Protein AF-A0A0H3GZ60-F1 (afdb_monomer_lite)

Sequence (129 aa):
MTLAQLKDIYARNDLTADELRVVVDRLNQQRTKFDTELPEIKPPVTGGWLSRSRSLQQAQINKNLCNHYKEQIQQWITLIEYYEGSLSKYEKVKRFVGKHKWFFVIATTVIAKSYVAYDVIEGWISKIV

Secondary structure (DSSP, 8-state):
--HHHHHHHHH-----HHHHHHHHHHHHHHGGGSSS-PPP-PPP---S---S-HHHHHHHHHHHHHHHHHHHHHHHHHHHHHHHHHS-HHHHHHHHHHHTHHHHHHHHHHHTT-S-HHHHHHHHHHHH-

Radius of gyration: 21.06 Å; chains: 1; bounding box: 51×34×56 Å

Organism: Klebsiella pneumoniae subsp. pneumoniae (strain HS11286) (NCBI:txid1125630)

Structure (mmCIF, N/CA/C/O backbone):
data_AF-A0A0H3GZ60-F1
#
_entry.id   AF-A0A0H3GZ60-F1
#
loop_
_atom_site.group_PDB
_atom_s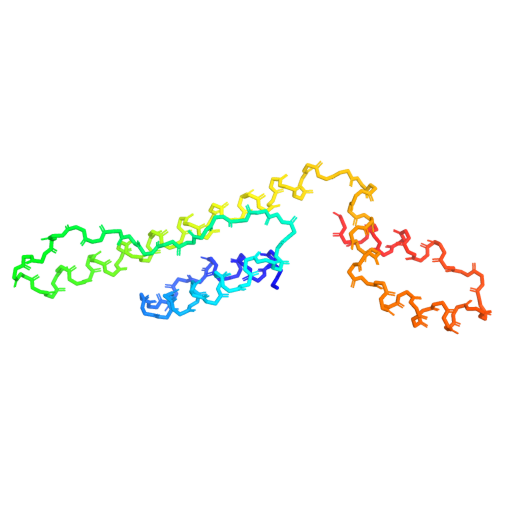ite.id
_atom_site.type_symbol
_atom_site.label_atom_id
_atom_site.label_alt_id
_atom_site.label_comp_id
_atom_site.label_asym_id
_atom_site.label_entity_id
_atom_site.label_seq_id
_atom_site.pdbx_PDB_ins_code
_atom_site.Cartn_x
_atom_site.Cartn_y
_atom_site.Cartn_z
_atom_site.occupancy
_atom_site.B_iso_or_equiv
_atom_site.auth_seq_id
_atom_site.auth_comp_id
_atom_site.auth_asym_id
_atom_site.auth_atom_id
_atom_site.pdbx_PDB_model_num
ATOM 1 N N . MET A 1 1 ? 8.608 -2.406 0.344 1.00 71.44 1 MET A N 1
ATOM 2 C CA . MET A 1 1 ? 7.167 -2.579 0.124 1.00 71.44 1 MET A CA 1
ATOM 3 C C . MET A 1 1 ? 6.856 -2.205 -1.307 1.00 71.44 1 MET A C 1
ATOM 5 O O . MET A 1 1 ? 7.544 -1.332 -1.825 1.00 71.44 1 MET A O 1
ATOM 9 N N . THR A 1 2 ? 5.899 -2.866 -1.949 1.00 79.12 2 THR A N 1
ATOM 10 C CA . THR A 1 2 ? 5.452 -2.531 -3.313 1.00 79.12 2 THR A CA 1
ATOM 11 C C . THR A 1 2 ? 4.081 -1.855 -3.289 1.00 79.12 2 THR A C 1
ATOM 13 O O . THR A 1 2 ? 3.337 -2.002 -2.317 1.00 79.12 2 THR A O 1
ATOM 16 N N . LEU A 1 3 ? 3.724 -1.134 -4.359 1.00 81.62 3 LEU A N 1
ATOM 17 C CA . LEU A 1 3 ? 2.389 -0.541 -4.515 1.00 81.62 3 LEU A CA 1
ATOM 18 C C . LEU A 1 3 ? 1.279 -1.602 -4.423 1.00 81.62 3 LEU A C 1
ATOM 20 O O . LEU 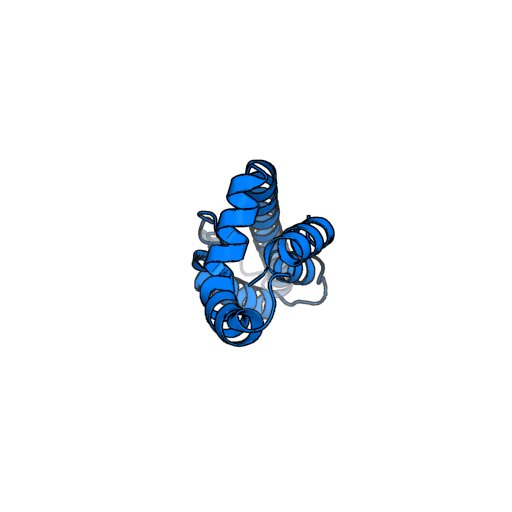A 1 3 ? 0.252 -1.364 -3.798 1.00 81.62 3 LEU A O 1
ATOM 24 N N . ALA A 1 4 ? 1.511 -2.801 -4.966 1.00 79.75 4 ALA A N 1
ATOM 25 C CA . ALA A 1 4 ? 0.573 -3.920 -4.867 1.00 79.75 4 ALA A CA 1
ATOM 26 C C . ALA A 1 4 ? 0.293 -4.321 -3.408 1.00 79.75 4 ALA A C 1
ATOM 28 O O . ALA A 1 4 ? -0.862 -4.482 -3.030 1.00 79.75 4 ALA A O 1
ATOM 29 N N . GLN A 1 5 ? 1.332 -4.402 -2.567 1.00 80.25 5 GLN A N 1
ATOM 30 C CA . GLN A 1 5 ? 1.165 -4.681 -1.135 1.00 80.25 5 GLN A CA 1
ATOM 31 C C . GLN A 1 5 ? 0.386 -3.569 -0.419 1.00 80.25 5 GLN A C 1
ATOM 33 O O . GLN A 1 5 ? -0.386 -3.849 0.492 1.00 80.25 5 GLN A O 1
ATOM 38 N N . LEU A 1 6 ? 0.577 -2.308 -0.823 1.00 83.19 6 LEU A N 1
ATOM 39 C CA . LEU A 1 6 ? -0.155 -1.172 -0.258 1.00 83.19 6 LEU A CA 1
ATOM 40 C C . LEU A 1 6 ? -1.648 -1.218 -0.632 1.00 83.19 6 LEU A C 1
ATOM 42 O O . LEU A 1 6 ? -2.502 -1.016 0.229 1.00 83.19 6 LEU A O 1
ATOM 46 N N . LYS A 1 7 ? -1.959 -1.539 -1.895 1.00 85.44 7 LYS A N 1
ATOM 47 C CA . LYS A 1 7 ? -3.336 -1.723 -2.382 1.00 85.44 7 LYS A CA 1
ATOM 48 C C . LYS A 1 7 ? -4.048 -2.877 -1.682 1.00 85.44 7 LYS A C 1
ATOM 50 O O . LYS A 1 7 ? -5.215 -2.735 -1.331 1.00 85.44 7 LYS A O 1
ATOM 55 N N . ASP A 1 8 ? -3.341 -3.977 -1.440 1.00 86.12 8 ASP A N 1
ATOM 56 C CA . ASP A 1 8 ? -3.887 -5.130 -0.723 1.00 86.12 8 ASP A CA 1
ATOM 57 C C . ASP A 1 8 ? -4.288 -4.752 0.713 1.00 86.12 8 ASP A C 1
ATOM 59 O O . ASP A 1 8 ? -5.415 -4.995 1.136 1.00 86.12 8 ASP A O 1
ATOM 63 N N . ILE A 1 9 ? -3.425 -4.022 1.433 1.00 82.69 9 ILE A N 1
ATOM 64 C CA . ILE A 1 9 ? -3.743 -3.490 2.771 1.00 82.69 9 ILE A CA 1
ATOM 65 C C . ILE A 1 9 ? -4.951 -2.547 2.737 1.00 82.69 9 ILE A C 1
ATOM 67 O O . ILE A 1 9 ? -5.812 -2.633 3.608 1.00 82.69 9 ILE A O 1
ATOM 71 N N . TYR A 1 10 ? -5.032 -1.656 1.747 1.00 84.81 10 TYR A N 1
ATOM 72 C CA . TYR A 1 10 ? -6.161 -0.732 1.611 1.00 84.81 10 TYR A CA 1
ATOM 73 C C . TYR A 1 10 ? -7.498 -1.463 1.383 1.00 84.81 10 TYR A C 1
ATOM 75 O O . TYR A 1 10 ? -8.530 -1.069 1.941 1.00 84.81 10 TYR A O 1
ATOM 83 N N . ALA A 1 11 ? -7.481 -2.547 0.602 1.00 85.31 11 ALA A N 1
ATOM 84 C CA . ALA A 1 11 ? -8.662 -3.349 0.290 1.00 85.31 11 ALA A CA 1
ATOM 85 C C . ALA A 1 11 ? -9.196 -4.143 1.496 1.00 85.31 11 ALA A C 1
ATOM 87 O O . ALA A 1 11 ? -10.389 -4.451 1.549 1.00 85.31 11 ALA A O 1
ATOM 88 N N . ARG A 1 12 ? -8.351 -4.438 2.492 1.00 81.56 12 ARG A N 1
ATOM 89 C CA . ARG A 1 12 ? -8.764 -5.146 3.712 1.00 81.56 12 ARG A CA 1
ATOM 90 C C . ARG A 1 12 ? -9.743 -4.310 4.533 1.00 81.56 12 ARG A C 1
ATOM 92 O O . ARG A 1 12 ? -9.480 -3.156 4.872 1.00 81.56 12 ARG A O 1
ATOM 99 N N . ASN A 1 13 ? -10.901 -4.888 4.839 1.00 77.38 13 ASN A N 1
ATOM 100 C CA . ASN A 1 13 ? -11.962 -4.273 5.650 1.00 77.38 13 ASN A CA 1
ATOM 101 C C . ASN A 1 13 ? -12.119 -4.952 7.022 1.00 77.38 13 ASN A C 1
ATOM 103 O O . ASN A 1 13 ? -12.919 -4.502 7.835 1.00 77.38 13 ASN A O 1
ATOM 107 N N . ASP A 1 14 ? -11.368 -6.026 7.264 1.00 79.19 14 ASP A N 1
ATOM 108 C CA . ASP A 1 14 ? -11.398 -6.870 8.461 1.00 79.19 14 ASP A CA 1
ATOM 109 C C . ASP A 1 14 ? -10.506 -6.359 9.603 1.00 79.19 14 ASP A C 1
ATOM 111 O O . ASP A 1 14 ? -10.577 -6.880 10.711 1.00 79.19 14 ASP A O 1
ATOM 115 N N . LEU A 1 15 ? -9.681 -5.339 9.350 1.00 74.75 15 LEU A N 1
ATOM 116 C CA . LEU A 1 15 ? -8.719 -4.825 10.323 1.00 74.75 15 LEU A CA 1
ATOM 117 C C . LEU A 1 15 ? -9.395 -3.959 11.391 1.00 74.75 15 LEU A C 1
ATOM 119 O O . LEU A 1 15 ? -10.103 -2.991 11.092 1.00 74.75 15 LEU A O 1
ATOM 123 N N . THR A 1 16 ? -9.108 -4.272 12.651 1.00 77.19 16 THR A N 1
ATOM 124 C CA . THR A 1 16 ? -9.462 -3.431 13.797 1.00 77.19 16 THR A CA 1
ATOM 125 C C . THR A 1 16 ? -8.627 -2.147 13.820 1.00 77.19 16 THR A C 1
ATOM 127 O O . THR A 1 16 ? -7.574 -2.050 13.189 1.00 77.19 16 THR A O 1
ATOM 130 N N . ALA A 1 17 ? -9.075 -1.139 14.577 1.00 75.81 17 ALA A N 1
ATOM 131 C CA . ALA A 1 17 ? -8.357 0.133 14.687 1.00 75.81 17 ALA A CA 1
ATOM 132 C C . ALA A 1 17 ? -6.926 -0.037 15.239 1.00 75.81 17 ALA A C 1
ATOM 134 O O . ALA A 1 17 ? -6.015 0.643 14.768 1.00 75.81 17 ALA A O 1
ATOM 135 N N . ASP A 1 18 ? -6.714 -0.957 16.187 1.00 75.31 18 ASP A N 1
ATOM 136 C CA . ASP A 1 18 ? -5.390 -1.240 16.754 1.00 75.31 18 ASP A CA 1
ATOM 137 C C . ASP A 1 18 ? -4.473 -1.947 15.749 1.00 75.31 18 ASP A C 1
ATOM 139 O O . ASP A 1 18 ? -3.323 -1.544 15.571 1.00 75.31 18 ASP A O 1
ATOM 143 N N . GLU A 1 19 ? -4.981 -2.947 15.022 1.00 79.69 19 GLU A N 1
ATOM 144 C CA . GLU A 1 19 ? -4.217 -3.608 13.956 1.00 79.69 19 GLU A CA 1
ATOM 145 C C . GLU A 1 19 ? -3.842 -2.623 12.851 1.00 79.69 19 GLU A C 1
ATOM 147 O O . GLU A 1 19 ? -2.698 -2.600 12.395 1.00 79.69 19 GLU A O 1
ATOM 152 N N . LEU A 1 20 ? -4.782 -1.762 12.453 1.00 78.31 20 LEU A N 1
ATOM 153 C CA . LEU A 1 20 ? -4.537 -0.744 11.442 1.00 78.31 20 LEU A CA 1
ATOM 154 C C . LEU A 1 20 ? -3.465 0.247 11.901 1.00 78.31 20 LEU A C 1
ATOM 156 O O . LEU A 1 20 ? -2.632 0.662 11.100 1.00 78.31 20 LEU A O 1
ATOM 160 N N . ARG A 1 21 ? -3.421 0.572 13.195 1.00 77.44 21 ARG A N 1
ATOM 161 C CA . ARG A 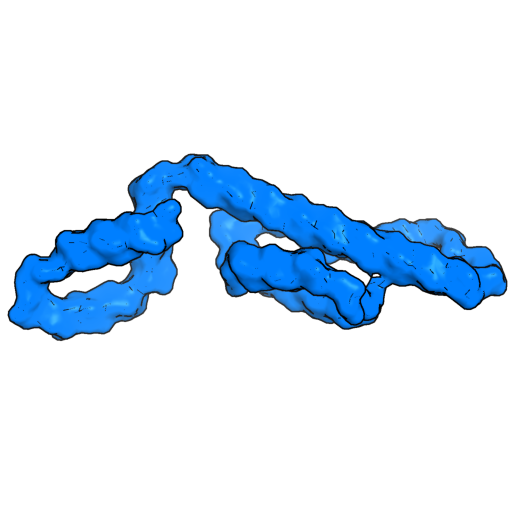1 21 ? -2.390 1.430 13.783 1.00 77.44 21 ARG A CA 1
ATOM 162 C C . ARG A 1 21 ? -1.001 0.791 13.704 1.00 77.44 21 ARG A C 1
ATOM 164 O O . ARG A 1 21 ? -0.057 1.451 13.278 1.00 77.44 21 ARG A O 1
ATOM 171 N N . VAL A 1 22 ? -0.887 -0.503 14.012 1.00 82.06 22 VAL A N 1
ATOM 172 C CA . VAL A 1 22 ? 0.365 -1.271 13.849 1.00 82.06 22 VAL A CA 1
ATOM 173 C C . VAL A 1 22 ? 0.790 -1.330 12.379 1.00 82.06 22 VAL A C 1
ATOM 175 O O . VAL A 1 22 ? 1.971 -1.175 12.054 1.00 82.06 22 VAL A O 1
ATOM 178 N N . VAL A 1 23 ? -0.167 -1.532 11.470 1.00 82.69 23 VAL A N 1
ATOM 179 C CA . VAL A 1 23 ? 0.086 -1.517 10.025 1.00 82.69 23 VAL A CA 1
ATOM 180 C C . VAL A 1 23 ? 0.591 -0.144 9.579 1.00 82.69 23 VAL A C 1
ATOM 182 O O . VAL A 1 23 ? 1.585 -0.080 8.859 1.00 82.69 23 VAL A O 1
ATOM 185 N N . VAL A 1 24 ? -0.032 0.944 10.035 1.00 83.12 24 VAL A N 1
ATOM 186 C CA . VAL A 1 24 ? 0.365 2.323 9.715 1.00 83.12 24 VAL A CA 1
ATOM 187 C C . VAL A 1 24 ? 1.757 2.657 10.250 1.00 83.12 24 VAL A C 1
ATOM 189 O O . VAL A 1 24 ? 2.560 3.223 9.510 1.00 83.12 24 VAL A O 1
ATOM 192 N N . ASP A 1 25 ? 2.104 2.244 11.469 1.00 81.88 25 ASP A N 1
ATOM 193 C CA . ASP A 1 25 ? 3.468 2.412 11.989 1.00 81.88 25 ASP A CA 1
ATOM 194 C C . ASP A 1 25 ? 4.489 1.696 11.099 1.00 81.88 25 ASP A C 1
ATOM 196 O O . ASP A 1 25 ? 5.530 2.254 10.734 1.00 81.88 25 ASP A O 1
ATOM 200 N N . ARG A 1 26 ? 4.166 0.474 10.661 1.00 84.94 26 ARG A N 1
ATOM 201 C CA . ARG A 1 26 ? 5.017 -0.274 9.732 1.00 84.94 26 ARG A CA 1
ATOM 202 C C . ARG A 1 26 ? 5.109 0.398 8.361 1.00 84.94 26 ARG A C 1
ATOM 204 O O . ARG A 1 26 ? 6.182 0.381 7.756 1.00 84.94 26 ARG A O 1
ATOM 211 N N . LEU A 1 27 ? 4.019 0.990 7.870 1.00 85.81 27 LEU A N 1
ATOM 212 C CA . LEU A 1 27 ? 3.999 1.772 6.632 1.00 85.81 27 LEU A CA 1
ATOM 213 C C . LEU A 1 27 ? 4.907 2.997 6.741 1.00 85.81 27 LEU A C 1
ATOM 215 O O . LEU A 1 27 ? 5.763 3.188 5.878 1.00 85.81 27 LEU A O 1
ATOM 219 N N . ASN A 1 28 ? 4.797 3.765 7.826 1.00 83.19 28 ASN A N 1
ATOM 220 C CA . ASN A 1 28 ? 5.637 4.933 8.088 1.00 83.19 28 ASN A CA 1
ATOM 221 C C . ASN A 1 28 ? 7.127 4.570 8.157 1.00 83.19 28 ASN A C 1
ATOM 223 O O . ASN A 1 28 ? 7.952 5.271 7.574 1.00 83.19 28 ASN A O 1
ATOM 227 N N . GLN A 1 29 ? 7.488 3.438 8.768 1.00 82.81 29 GLN A N 1
ATOM 228 C CA . GLN A 1 29 ? 8.874 2.944 8.762 1.00 82.81 29 GLN A CA 1
ATOM 229 C C . GLN A 1 29 ? 9.373 2.567 7.360 1.00 82.81 29 GLN A C 1
ATOM 231 O O . GLN A 1 29 ? 10.564 2.664 7.068 1.00 82.81 29 GLN A O 1
ATOM 236 N N . GLN A 1 30 ? 8.480 2.099 6.487 1.00 81.94 30 GLN A N 1
ATOM 237 C CA . GLN A 1 30 ? 8.820 1.669 5.129 1.00 81.94 30 GLN A CA 1
ATOM 238 C C . GLN A 1 30 ? 8.608 2.749 4.067 1.00 81.94 30 GLN A C 1
ATOM 240 O O . GLN A 1 30 ? 8.907 2.501 2.901 1.00 81.94 30 GLN A O 1
ATOM 245 N N . ARG A 1 31 ? 8.175 3.945 4.470 1.00 80.38 31 ARG A N 1
ATOM 246 C CA . ARG A 1 31 ? 8.028 5.155 3.654 1.00 80.38 31 ARG A CA 1
ATOM 247 C C . ARG A 1 31 ? 9.191 5.375 2.693 1.00 80.38 31 ARG A C 1
ATOM 249 O O . ARG A 1 31 ? 8.982 5.539 1.502 1.00 80.38 31 ARG A O 1
ATOM 256 N N . THR A 1 32 ? 10.421 5.304 3.200 1.00 80.25 32 THR A N 1
ATOM 257 C CA . THR A 1 32 ? 11.656 5.548 2.430 1.00 80.25 32 THR A CA 1
ATOM 258 C C . THR A 1 32 ? 11.988 4.450 1.423 1.00 80.25 32 THR A C 1
ATOM 260 O O . THR A 1 32 ? 12.870 4.623 0.590 1.00 80.25 32 THR A O 1
ATOM 263 N N . LYS A 1 33 ? 11.304 3.300 1.490 1.00 77.25 33 LYS A N 1
ATOM 264 C CA . LYS A 1 33 ? 11.423 2.243 0.477 1.00 77.25 33 LYS A CA 1
ATOM 265 C C . LYS A 1 33 ? 10.612 2.567 -0.773 1.00 77.25 33 LYS A C 1
ATOM 267 O O . LYS A 1 33 ? 10.815 1.907 -1.797 1.00 77.25 33 LYS A O 1
ATOM 272 N N . PHE A 1 34 ? 9.679 3.512 -0.671 1.00 73.38 34 PHE A N 1
ATOM 273 C CA . PHE A 1 34 ? 9.028 4.078 -1.830 1.00 73.38 34 PHE A CA 1
ATOM 274 C C . PHE A 1 34 ? 9.931 5.123 -2.454 1.00 73.38 34 PHE A C 1
ATOM 276 O O . PHE A 1 34 ? 10.695 5.837 -1.818 1.00 73.38 34 PHE A O 1
ATOM 283 N N . ASP A 1 35 ? 9.828 5.143 -3.760 1.00 74.19 35 ASP A N 1
ATOM 284 C CA . ASP A 1 35 ? 10.681 5.857 -4.680 1.00 74.19 35 ASP A CA 1
ATOM 285 C C . ASP A 1 35 ? 10.249 7.341 -4.827 1.00 74.19 35 ASP A C 1
ATOM 287 O O . ASP A 1 35 ? 10.756 8.071 -5.676 1.00 74.19 35 ASP A O 1
ATOM 291 N N . THR A 1 36 ? 9.307 7.773 -3.986 1.00 78.38 36 THR A N 1
ATOM 292 C CA . THR A 1 36 ? 8.707 9.106 -3.909 1.00 78.38 36 THR A CA 1
ATOM 293 C C . THR A 1 36 ? 8.605 9.531 -2.443 1.00 78.38 36 THR A C 1
ATOM 295 O O . THR A 1 36 ? 8.512 8.682 -1.551 1.00 78.38 36 THR A O 1
ATOM 298 N N . GLU A 1 37 ? 8.624 10.835 -2.179 1.00 79.44 37 GLU A N 1
ATOM 299 C CA . GLU A 1 37 ? 8.454 11.361 -0.827 1.00 79.44 37 GLU A CA 1
ATOM 300 C C . GLU A 1 37 ? 6.995 11.231 -0.393 1.00 79.44 37 GLU A C 1
ATOM 302 O O . GLU A 1 37 ? 6.114 11.956 -0.853 1.00 79.44 37 GLU A O 1
ATOM 307 N N . LEU A 1 38 ? 6.736 10.284 0.507 1.00 84.75 38 LEU A N 1
ATOM 308 C CA . LEU A 1 38 ? 5.413 10.100 1.089 1.00 84.75 38 LEU A CA 1
ATOM 309 C C . LEU A 1 38 ? 5.317 10.834 2.434 1.00 84.75 38 LEU A C 1
ATOM 311 O O . LEU A 1 38 ? 6.233 10.713 3.256 1.00 84.75 38 LEU A O 1
ATOM 315 N N . PRO A 1 39 ? 4.231 11.584 2.691 1.00 84.69 39 PRO A N 1
ATOM 316 C CA . PRO A 1 39 ? 4.023 12.252 3.971 1.00 84.69 39 PRO A CA 1
ATOM 317 C C . PRO A 1 39 ? 3.773 11.224 5.078 1.00 84.69 39 PRO A C 1
ATOM 319 O O . PRO A 1 39 ? 3.140 10.203 4.848 1.00 84.69 39 PRO A O 1
ATOM 322 N N . GLU A 1 40 ? 4.249 11.481 6.294 1.00 85.62 40 GLU A N 1
ATOM 323 C CA . GLU A 1 40 ? 3.973 10.598 7.434 1.00 85.62 40 GLU A CA 1
ATOM 324 C C . GLU A 1 40 ? 2.472 10.543 7.747 1.00 85.62 40 GLU A C 1
ATOM 326 O O . GLU A 1 40 ? 1.828 11.581 7.922 1.00 85.62 40 GLU A O 1
ATOM 331 N N . ILE A 1 41 ? 1.931 9.334 7.885 1.00 83.56 41 ILE A N 1
ATOM 332 C CA . ILE A 1 41 ? 0.549 9.131 8.309 1.00 83.56 41 ILE A CA 1
ATOM 333 C C . ILE A 1 41 ? 0.489 9.314 9.824 1.00 83.56 41 ILE A C 1
ATOM 335 O O . ILE A 1 41 ? 0.881 8.427 10.584 1.00 83.56 41 ILE A O 1
ATOM 339 N N . LYS A 1 42 ? -0.000 10.470 10.272 1.00 78.12 42 LYS A N 1
ATOM 340 C CA . LYS A 1 42 ? -0.165 10.768 11.699 1.00 78.12 42 LYS A CA 1
ATOM 341 C C . LYS A 1 42 ? -1.534 10.305 12.206 1.00 78.12 42 LYS A C 1
ATOM 343 O O . LYS A 1 42 ? -2.514 10.371 11.454 1.00 78.12 42 LYS A O 1
ATOM 348 N N . PRO A 1 43 ? -1.636 9.863 13.475 1.00 71.75 43 PRO A N 1
ATOM 349 C CA . PRO A 1 43 ? -2.934 9.657 14.100 1.00 71.75 43 PRO A CA 1
ATOM 350 C C . PRO A 1 43 ? -3.734 10.969 14.075 1.00 71.75 43 PRO A C 1
ATOM 352 O O . PRO A 1 43 ? -3.138 12.046 14.197 1.00 71.75 43 PRO A O 1
ATOM 355 N N . PRO A 1 44 ? -5.067 10.905 13.924 1.00 69.44 44 PRO A N 1
ATOM 356 C CA . PRO A 1 44 ? -5.901 12.094 13.981 1.00 69.44 44 PRO A CA 1
ATOM 357 C C . PRO A 1 44 ? -5.689 12.783 15.331 1.00 69.44 44 PRO A C 1
ATOM 359 O O . PRO A 1 44 ? -5.677 12.131 16.378 1.00 69.44 44 PRO A O 1
ATOM 362 N N . VAL A 1 45 ? -5.479 14.102 15.305 1.00 61.03 45 VAL A N 1
ATOM 363 C CA . VAL A 1 45 ? -5.273 14.903 16.515 1.00 61.03 45 VAL A CA 1
ATOM 364 C C . VAL A 1 45 ? -6.569 14.860 17.319 1.00 61.03 45 VAL A C 1
ATOM 366 O O . VAL A 1 45 ? -7.522 15.580 17.029 1.00 61.03 45 VAL A O 1
ATOM 369 N N . THR A 1 46 ? -6.630 13.994 18.328 1.00 53.97 46 THR A N 1
ATOM 370 C CA . THR A 1 46 ? -7.740 13.949 19.281 1.00 53.97 46 THR A CA 1
ATOM 371 C C . THR A 1 46 ? -7.621 15.140 20.224 1.00 53.97 46 THR A C 1
ATOM 373 O O . THR A 1 46 ? -7.162 15.020 21.358 1.00 53.97 46 THR A O 1
ATOM 376 N N . GLY A 1 47 ? -8.001 16.322 19.743 1.00 41.34 47 GLY A N 1
ATOM 377 C CA . GLY A 1 47 ? -8.243 17.471 20.600 1.00 41.34 47 GLY A CA 1
ATOM 378 C C . GLY A 1 47 ? -9.479 17.208 21.461 1.00 41.34 47 GLY A C 1
ATOM 379 O O . GLY A 1 47 ? -10.590 17.195 20.950 1.00 41.34 47 GLY A O 1
ATOM 380 N N . GLY A 1 48 ? -9.291 16.972 22.761 1.00 40.66 48 GLY A N 1
ATOM 381 C CA . GLY A 1 48 ? -10.254 17.288 23.830 1.00 40.66 48 GLY A CA 1
ATOM 382 C C . GLY A 1 48 ? -11.591 16.532 23.936 1.00 40.66 48 GLY A C 1
ATOM 383 O O . GLY A 1 48 ? -12.274 16.702 24.942 1.00 40.66 48 GLY A O 1
ATOM 384 N N . TRP A 1 49 ? -11.996 15.693 22.984 1.00 40.59 49 TRP A N 1
ATOM 385 C CA . TRP A 1 49 ? -13.331 15.073 23.001 1.00 40.59 49 TRP A CA 1
ATOM 386 C C . TRP A 1 49 ? -13.364 13.710 23.710 1.00 40.59 49 TRP A C 1
ATOM 388 O O . TRP A 1 49 ? -13.533 12.667 23.087 1.00 40.59 49 TRP A O 1
ATOM 398 N N . LEU A 1 50 ? -13.234 13.709 25.038 1.00 42.50 50 LEU A N 1
ATOM 399 C CA . LEU A 1 50 ? -13.641 12.570 25.872 1.00 42.50 50 LEU A CA 1
ATOM 400 C C . LEU A 1 50 ? -14.837 12.980 26.736 1.00 42.50 50 LEU A C 1
ATOM 402 O O . LEU A 1 50 ? -14.701 13.313 27.913 1.00 42.50 50 LEU A O 1
ATOM 406 N N . SER A 1 51 ? -16.032 12.949 26.144 1.00 41.72 51 SER A N 1
ATOM 407 C CA . SER A 1 51 ? -17.282 12.980 26.908 1.00 41.72 51 SER A CA 1
ATOM 408 C C . SER A 1 51 ? -17.604 11.567 27.419 1.00 41.72 51 SER A C 1
ATOM 410 O O . SER A 1 51 ? -17.286 10.559 26.804 1.00 41.72 51 SER A O 1
ATOM 412 N N . ARG A 1 52 ? -18.209 11.463 28.603 1.00 48.88 52 ARG A N 1
ATOM 413 C CA . ARG A 1 52 ? -18.328 10.221 29.397 1.00 48.88 52 ARG A CA 1
ATOM 414 C C . ARG A 1 52 ? -19.241 9.113 28.836 1.00 48.88 52 ARG A C 1
ATOM 416 O O . ARG A 1 52 ? -19.435 8.115 29.526 1.00 48.88 52 ARG A O 1
ATOM 423 N N . SER A 1 53 ? -19.776 9.202 27.619 1.00 51.38 53 SER A N 1
ATOM 424 C CA . SER A 1 53 ? -20.623 8.142 27.038 1.00 51.38 53 SER A CA 1
ATOM 425 C C . SER A 1 53 ? -19.771 7.099 26.293 1.00 51.38 53 SER A C 1
ATOM 427 O O . SER A 1 53 ? -19.751 7.043 25.064 1.00 51.38 53 SER A O 1
ATOM 429 N N . ARG A 1 54 ? -19.006 6.309 27.058 1.00 55.31 54 ARG A N 1
ATOM 430 C CA . ARG A 1 54 ? -17.811 5.575 26.592 1.00 55.31 54 ARG A CA 1
ATOM 431 C C . ARG A 1 54 ? -18.017 4.524 25.492 1.00 55.31 54 ARG A C 1
ATOM 433 O O . ARG A 1 54 ? -17.147 4.415 24.643 1.00 55.31 54 ARG A O 1
ATOM 440 N N . SER A 1 55 ? -19.094 3.740 25.467 1.00 57.78 55 SER A N 1
ATOM 441 C CA . SER A 1 55 ? -19.168 2.579 24.552 1.00 57.78 55 SER A CA 1
ATOM 442 C C . SER A 1 55 ? -19.573 2.945 23.118 1.00 57.78 55 SER A C 1
ATOM 444 O O . SER A 1 55 ? -18.876 2.583 22.171 1.00 57.78 55 SER A O 1
ATOM 446 N N . LEU A 1 56 ? -20.656 3.712 22.949 1.00 57.06 56 LEU A N 1
ATOM 447 C CA . LEU A 1 56 ? -21.104 4.190 21.632 1.00 57.06 56 LEU A CA 1
ATOM 448 C C . LEU A 1 56 ? -20.108 5.181 21.013 1.00 57.06 56 LEU A C 1
ATOM 450 O O . LEU A 1 56 ? -19.889 5.150 19.804 1.00 57.06 56 LEU A O 1
ATOM 454 N N . GLN A 1 57 ? -19.447 6.007 21.834 1.00 68.94 57 GLN A N 1
ATOM 455 C CA . GLN A 1 57 ? -18.376 6.874 21.340 1.00 68.94 57 GLN A CA 1
ATOM 456 C C . GLN A 1 57 ? -17.160 6.077 20.881 1.00 68.94 57 GLN A C 1
ATOM 458 O O . GLN A 1 57 ? -16.599 6.424 19.850 1.00 68.94 57 GLN A O 1
ATOM 463 N N . GLN A 1 58 ? -16.774 4.998 21.569 1.00 69.62 58 GLN A N 1
ATOM 464 C CA . GLN A 1 58 ? -15.589 4.234 21.176 1.00 69.62 58 GLN A CA 1
ATOM 465 C C . GLN A 1 58 ? -15.753 3.565 19.807 1.00 69.62 58 GLN A C 1
ATOM 467 O O . GLN A 1 58 ? -14.832 3.612 18.997 1.00 69.62 58 GLN A O 1
ATOM 472 N N . ALA A 1 59 ? -16.927 2.997 19.508 1.00 74.31 59 ALA A N 1
ATOM 473 C CA . ALA A 1 59 ? -17.199 2.425 18.188 1.00 74.31 59 ALA A CA 1
ATOM 474 C C . ALA A 1 59 ? -17.129 3.491 17.079 1.00 74.31 59 ALA A C 1
ATOM 476 O O . ALA A 1 59 ? -16.517 3.265 16.034 1.00 74.31 59 ALA A O 1
ATOM 477 N N . GLN A 1 60 ? -17.690 4.678 17.333 1.00 76.94 60 GLN A N 1
ATOM 478 C CA . GLN A 1 60 ? -17.625 5.812 16.409 1.00 76.94 60 GLN A CA 1
ATOM 479 C C . GLN A 1 60 ? -16.183 6.316 16.225 1.00 76.94 60 GLN A C 1
ATOM 481 O O . GLN A 1 60 ? -15.753 6.566 15.101 1.00 76.94 60 GLN A O 1
ATOM 486 N N . ILE A 1 61 ? -15.415 6.421 17.315 1.00 75.81 61 ILE A N 1
ATOM 487 C CA . ILE A 1 61 ? -14.001 6.816 17.309 1.00 75.81 61 ILE A CA 1
ATOM 488 C C . ILE A 1 61 ? -13.174 5.815 16.501 1.00 75.81 61 ILE A C 1
ATOM 490 O O . ILE A 1 61 ? -12.400 6.227 15.641 1.00 75.81 61 ILE A O 1
ATOM 494 N N . ASN A 1 62 ? -13.371 4.513 16.717 1.00 78.38 62 ASN A N 1
ATOM 495 C CA . ASN A 1 62 ? -12.661 3.464 15.987 1.00 78.38 62 ASN A CA 1
ATOM 496 C C . ASN A 1 62 ? -12.997 3.498 14.491 1.00 78.38 62 ASN A C 1
ATOM 498 O O . ASN A 1 62 ? -12.098 3.393 13.661 1.00 78.38 62 ASN A O 1
ATOM 502 N N . LYS A 1 63 ? -14.270 3.712 14.133 1.00 82.00 63 LYS A N 1
ATOM 503 C CA . LYS A 1 63 ? -14.689 3.868 12.734 1.00 82.00 63 LYS A CA 1
ATOM 504 C C . LYS A 1 63 ? -14.042 5.092 12.081 1.00 82.00 63 LYS A C 1
ATOM 506 O O . LYS A 1 63 ? -13.537 4.991 10.967 1.00 82.00 63 LYS A O 1
ATOM 511 N N . ASN A 1 64 ? -14.004 6.223 12.786 1.00 82.31 64 ASN A N 1
ATOM 512 C CA . ASN A 1 64 ? -13.354 7.441 12.303 1.00 82.31 64 ASN A CA 1
ATOM 513 C C . ASN A 1 64 ? -11.837 7.256 12.145 1.00 82.31 64 ASN A C 1
ATOM 515 O O . ASN A 1 64 ? -11.277 7.700 11.148 1.00 82.31 64 ASN A O 1
ATOM 519 N N . LEU A 1 65 ? -11.183 6.561 13.081 1.00 81.62 65 LEU A N 1
ATOM 520 C CA . LEU A 1 65 ? -9.767 6.190 12.986 1.00 81.62 65 LEU A CA 1
ATOM 521 C C . LEU A 1 65 ? -9.495 5.315 11.761 1.00 81.62 65 LEU A C 1
ATOM 523 O O . LEU A 1 65 ? -8.581 5.615 10.995 1.00 81.62 65 LEU A O 1
ATOM 527 N N . CYS A 1 66 ? -10.302 4.272 11.548 1.00 82.50 66 CYS A N 1
ATOM 528 C CA . CYS A 1 66 ? -10.160 3.408 10.379 1.00 82.50 66 CYS A CA 1
ATOM 529 C C . CYS A 1 66 ? -10.333 4.182 9.070 1.00 82.50 66 CYS A C 1
ATOM 531 O O . CYS A 1 66 ? -9.516 4.027 8.163 1.00 82.50 66 CYS A O 1
ATOM 533 N N . ASN A 1 67 ? -11.346 5.046 8.987 1.00 85.44 67 ASN A N 1
ATOM 534 C CA . ASN A 1 67 ? -11.575 5.878 7.807 1.00 85.44 67 ASN A CA 1
ATOM 535 C C . ASN A 1 67 ? -10.401 6.831 7.548 1.00 85.44 67 ASN A C 1
ATOM 537 O O . ASN A 1 67 ? -9.889 6.856 6.433 1.00 85.44 67 ASN A O 1
ATOM 541 N N . HIS A 1 68 ? -9.924 7.542 8.577 1.00 86.12 68 HIS A N 1
ATOM 542 C CA . HIS A 1 68 ? -8.776 8.450 8.465 1.00 86.12 68 HIS A CA 1
ATOM 543 C C . HIS A 1 68 ? -7.539 7.723 7.938 1.00 86.12 68 HIS A C 1
ATOM 545 O O . HIS A 1 68 ? -6.912 8.159 6.976 1.00 86.12 68 HIS A O 1
ATOM 551 N N . TYR A 1 69 ? -7.195 6.575 8.523 1.00 84.12 69 TYR A N 1
ATOM 552 C CA . TYR A 1 69 ? -6.038 5.812 8.067 1.00 84.12 69 TYR A CA 1
ATOM 553 C C . TYR A 1 69 ? -6.211 5.276 6.643 1.00 84.12 69 TYR A C 1
ATOM 555 O O . TYR A 1 69 ? -5.256 5.325 5.868 1.00 84.12 69 TYR A O 1
ATOM 563 N N . LYS A 1 70 ? -7.411 4.824 6.258 1.00 87.00 70 LYS A N 1
ATOM 564 C CA . LYS A 1 70 ? -7.680 4.414 4.872 1.00 87.00 70 LYS A CA 1
ATOM 565 C C . LYS A 1 70 ? -7.528 5.564 3.886 1.00 87.00 70 LYS A C 1
ATOM 567 O O . LYS A 1 70 ? -6.905 5.363 2.849 1.00 87.00 70 LYS A O 1
ATOM 572 N N . GLU A 1 71 ? -8.035 6.751 4.205 1.00 89.62 71 GLU A N 1
ATOM 573 C CA . GLU A 1 71 ? -7.865 7.938 3.359 1.00 89.62 71 GLU A CA 1
ATOM 574 C C . GLU A 1 71 ? -6.387 8.287 3.173 1.00 89.62 71 GLU A C 1
ATOM 576 O O . GLU A 1 71 ? -5.947 8.541 2.054 1.00 89.62 71 GLU A O 1
ATOM 581 N N . GLN A 1 72 ? -5.590 8.231 4.241 1.00 88.56 72 GLN A N 1
ATOM 582 C CA . GLN A 1 72 ? -4.153 8.502 4.168 1.00 88.56 72 GLN A CA 1
ATOM 583 C C . GLN A 1 72 ? -3.401 7.451 3.333 1.00 88.56 72 GLN A C 1
ATOM 585 O O . GLN A 1 72 ? -2.557 7.800 2.505 1.00 88.56 72 GLN A O 1
ATOM 590 N N . ILE A 1 73 ? -3.740 6.164 3.479 1.00 87.62 73 ILE A N 1
ATOM 591 C CA . ILE A 1 73 ? -3.185 5.094 2.633 1.00 87.62 73 ILE A CA 1
ATOM 592 C C . ILE A 1 73 ? -3.598 5.299 1.170 1.00 87.62 73 ILE A C 1
ATOM 594 O O . ILE A 1 73 ? -2.782 5.113 0.269 1.00 87.62 73 ILE A O 1
ATOM 598 N N . GLN A 1 74 ? -4.836 5.721 0.914 1.00 89.88 74 GLN A N 1
ATOM 599 C CA . GLN A 1 74 ? -5.302 6.024 -0.436 1.00 89.88 74 GLN A CA 1
ATOM 600 C C . GLN A 1 74 ? -4.552 7.209 -1.048 1.00 89.88 74 GLN A C 1
ATOM 602 O O . GLN A 1 74 ? -4.155 7.136 -2.206 1.00 89.88 74 GLN A O 1
ATOM 607 N N . GLN A 1 75 ? -4.285 8.266 -0.277 1.00 90.25 75 GLN A N 1
ATOM 608 C CA . GLN A 1 75 ? -3.450 9.384 -0.725 1.00 90.25 75 GLN A CA 1
ATOM 609 C C . GLN A 1 75 ? -2.038 8.921 -1.096 1.00 90.25 75 GLN A C 1
ATOM 611 O O . GLN A 1 75 ? -1.515 9.330 -2.132 1.00 90.25 75 GLN A O 1
ATOM 616 N N . TRP A 1 76 ? -1.437 8.034 -0.296 1.00 89.69 76 TRP A N 1
ATOM 617 C CA . TRP A 1 76 ? -0.159 7.413 -0.648 1.00 89.69 76 TRP A CA 1
ATOM 618 C C . TRP A 1 76 ? -0.241 6.633 -1.962 1.00 89.69 76 TRP A C 1
ATOM 620 O O . TRP A 1 76 ? 0.633 6.805 -2.806 1.00 89.69 76 TRP A O 1
ATOM 630 N N . ILE A 1 77 ? -1.282 5.814 -2.159 1.00 90.00 77 ILE A N 1
ATOM 631 C CA . ILE A 1 77 ? -1.498 5.074 -3.414 1.00 90.00 77 ILE A CA 1
ATOM 632 C C . ILE A 1 77 ? -1.539 6.049 -4.594 1.00 90.00 77 ILE A C 1
ATOM 634 O O . ILE A 1 77 ? -0.766 5.879 -5.533 1.00 90.00 77 ILE A O 1
ATOM 638 N N . THR A 1 78 ? -2.350 7.105 -4.511 1.00 90.62 78 THR A N 1
ATOM 639 C CA . THR A 1 78 ? -2.479 8.105 -5.579 1.00 90.62 78 THR A CA 1
ATOM 640 C C . THR A 1 78 ? -1.156 8.813 -5.873 1.00 90.62 78 THR A C 1
ATOM 642 O O . THR A 1 78 ? -0.811 9.004 -7.035 1.00 90.62 78 THR A O 1
ATOM 645 N N . LEU A 1 79 ? -0.386 9.189 -4.846 1.00 88.62 79 LEU A N 1
ATOM 646 C CA . LEU A 1 79 ? 0.921 9.832 -5.027 1.00 88.62 79 LEU A CA 1
ATOM 647 C C . LEU A 1 79 ? 1.931 8.902 -5.704 1.00 88.62 79 LEU A C 1
ATOM 649 O O . LEU A 1 79 ? 2.669 9.341 -6.586 1.00 88.62 79 LEU A O 1
ATOM 653 N N . ILE A 1 80 ? 1.960 7.625 -5.313 1.00 86.81 80 ILE A N 1
ATOM 654 C CA . ILE A 1 80 ? 2.838 6.628 -5.936 1.00 86.81 80 ILE A CA 1
ATOM 655 C C . ILE A 1 80 ? 2.422 6.403 -7.389 1.00 86.81 80 ILE A C 1
ATOM 657 O O . ILE A 1 80 ? 3.284 6.418 -8.261 1.00 86.81 80 ILE A O 1
ATOM 661 N N . GLU A 1 81 ? 1.128 6.243 -7.667 1.00 87.56 81 GLU A N 1
ATOM 662 C CA . GLU A 1 81 ? 0.613 6.040 -9.025 1.00 87.56 81 GLU A CA 1
ATOM 663 C C . GLU A 1 81 ? 0.878 7.240 -9.929 1.00 87.56 81 GLU A C 1
ATOM 665 O O . GLU A 1 81 ? 1.337 7.073 -11.057 1.00 87.56 81 GLU A O 1
ATOM 670 N N . TYR A 1 82 ? 0.638 8.453 -9.430 1.00 87.62 82 TYR A N 1
ATOM 671 C CA . TYR A 1 82 ? 0.931 9.677 -10.165 1.00 87.62 82 TYR A CA 1
ATOM 672 C C . TYR A 1 82 ? 2.421 9.770 -10.495 1.00 87.62 82 TYR A C 1
ATOM 674 O O . TYR A 1 82 ? 2.803 10.037 -11.635 1.00 87.62 82 TYR A O 1
ATOM 682 N N . TYR A 1 83 ? 3.272 9.489 -9.511 1.00 84.44 83 TYR A N 1
ATOM 683 C CA . TYR A 1 83 ? 4.710 9.489 -9.704 1.00 84.44 83 TYR A CA 1
ATOM 684 C C . TYR A 1 83 ? 5.152 8.413 -10.707 1.00 84.44 83 TYR A C 1
ATOM 686 O O . TYR A 1 83 ? 5.869 8.723 -11.657 1.00 84.44 83 TYR A O 1
ATOM 694 N N . GLU A 1 84 ? 4.667 7.175 -10.581 1.00 81.44 84 GLU A N 1
ATOM 695 C CA . GLU A 1 84 ? 4.926 6.097 -11.544 1.00 81.44 84 GLU A CA 1
ATOM 696 C C . GLU A 1 84 ? 4.403 6.417 -12.952 1.00 81.44 84 GLU A C 1
ATOM 698 O O . GLU A 1 84 ? 5.015 6.009 -13.942 1.00 81.44 84 GLU A O 1
ATOM 703 N N . GLY A 1 85 ? 3.302 7.162 -13.060 1.00 80.50 85 GLY A N 1
ATOM 704 C CA . GLY A 1 85 ? 2.753 7.664 -14.317 1.00 80.50 85 GLY A CA 1
ATOM 705 C C . GLY A 1 85 ? 3.594 8.777 -14.944 1.00 80.50 85 GLY A C 1
ATOM 706 O O . GLY A 1 85 ? 3.738 8.813 -16.163 1.00 80.50 85 GLY A O 1
ATOM 707 N N . SER A 1 86 ? 4.190 9.647 -14.125 1.00 82.50 86 SER A N 1
ATOM 708 C CA . SER A 1 86 ? 5.046 10.749 -14.590 1.00 82.50 86 SER A CA 1
ATOM 709 C C . SER A 1 86 ? 6.428 10.302 -15.073 1.00 82.50 86 SER A C 1
ATOM 711 O O . SER A 1 86 ? 7.079 11.029 -15.822 1.00 82.50 86 SER A O 1
ATOM 713 N N . LEU A 1 87 ? 6.882 9.112 -14.663 1.00 77.06 87 LEU A N 1
ATOM 714 C CA . LEU A 1 87 ? 8.187 8.596 -15.059 1.00 77.06 87 LEU A CA 1
ATOM 715 C C . LEU A 1 87 ? 8.186 8.216 -16.535 1.00 77.06 87 LEU A C 1
ATOM 717 O O . LEU A 1 87 ? 7.385 7.396 -16.999 1.00 77.06 87 LEU A O 1
ATOM 721 N N . SER A 1 88 ? 9.173 8.737 -17.255 1.00 75.12 88 SER A N 1
ATOM 722 C CA . SER A 1 88 ? 9.444 8.312 -18.623 1.00 75.12 88 SER A CA 1
ATOM 723 C C . SER A 1 88 ? 9.826 6.826 -18.672 1.00 75.12 88 SER A C 1
ATOM 725 O O . SER A 1 88 ? 10.335 6.255 -17.700 1.00 75.12 88 SER A O 1
ATOM 727 N N . LYS A 1 89 ? 9.648 6.179 -19.835 1.00 73.00 89 LYS A N 1
ATOM 728 C CA . LYS A 1 89 ? 10.104 4.789 -20.049 1.00 73.00 89 LYS A CA 1
ATOM 729 C C . LYS A 1 89 ? 11.566 4.600 -19.625 1.00 73.00 89 LYS A C 1
ATOM 731 O O . LYS A 1 89 ? 11.890 3.615 -18.968 1.00 73.00 89 LYS A O 1
ATOM 736 N N . TYR A 1 90 ? 12.428 5.566 -19.945 1.00 68.75 90 TYR A N 1
ATOM 737 C CA . TYR A 1 90 ? 13.843 5.534 -19.582 1.00 68.75 90 TYR A CA 1
ATOM 738 C C . TYR A 1 90 ? 14.067 5.559 -18.064 1.00 68.75 90 TYR A C 1
ATOM 740 O O . TYR A 1 90 ? 14.887 4.800 -17.551 1.00 68.75 90 TYR A O 1
ATOM 748 N N . GLU A 1 91 ? 13.325 6.374 -17.314 1.00 74.06 91 GLU A N 1
ATOM 749 C CA . GLU A 1 91 ? 13.461 6.416 -15.855 1.00 74.06 91 GLU A CA 1
ATOM 750 C C . GLU A 1 91 ? 12.941 5.145 -15.181 1.00 74.06 91 GLU A C 1
ATOM 752 O O . GLU A 1 91 ? 13.565 4.669 -14.228 1.00 74.06 91 GLU A O 1
ATOM 757 N N . LYS A 1 92 ? 11.863 4.543 -15.704 1.00 71.00 92 LYS A N 1
ATOM 758 C CA . LYS A 1 92 ? 11.385 3.227 -15.246 1.00 71.00 92 LYS A CA 1
ATOM 759 C C . LYS A 1 92 ? 12.456 2.151 -15.440 1.00 71.00 92 LYS A C 1
ATOM 761 O O . LYS A 1 92 ? 12.763 1.415 -14.502 1.00 71.00 92 LYS A O 1
ATOM 766 N N . VAL A 1 93 ? 13.088 2.117 -16.616 1.00 68.38 93 VAL A N 1
ATOM 767 C CA . VAL A 1 93 ? 14.207 1.207 -16.926 1.00 68.38 93 VAL A CA 1
ATOM 768 C C . VAL A 1 93 ? 15.386 1.463 -15.986 1.00 68.38 93 VAL A C 1
ATOM 770 O O . VAL A 1 93 ? 15.898 0.534 -15.363 1.00 68.38 93 VAL A O 1
ATOM 773 N N . LYS A 1 94 ? 15.797 2.726 -15.821 1.00 71.12 94 LYS A N 1
ATOM 774 C CA . LYS A 1 94 ? 16.923 3.106 -14.956 1.00 71.12 94 LYS A CA 1
ATOM 775 C C . LYS A 1 94 ? 16.688 2.683 -13.506 1.00 71.12 94 LYS A C 1
ATOM 777 O O . LYS A 1 94 ? 17.613 2.201 -12.851 1.00 71.12 94 LYS A O 1
ATOM 782 N N . ARG A 1 95 ? 15.451 2.797 -13.018 1.00 69.62 95 ARG A N 1
ATOM 783 C CA . ARG A 1 95 ? 15.053 2.280 -11.706 1.00 69.62 95 ARG A CA 1
ATOM 784 C C . ARG A 1 95 ? 15.132 0.775 -11.608 1.00 69.62 95 ARG A C 1
ATOM 786 O O . ARG A 1 95 ? 15.689 0.276 -10.633 1.00 69.62 95 ARG A O 1
ATOM 793 N N . PHE A 1 96 ? 14.591 0.066 -12.593 1.00 67.56 96 PHE A N 1
ATOM 794 C CA . PHE A 1 96 ? 14.645 -1.389 -12.621 1.00 67.56 96 PHE A CA 1
ATOM 795 C C . PHE A 1 96 ? 16.100 -1.868 -12.558 1.00 67.56 96 PHE A C 1
ATOM 797 O O . PHE A 1 96 ? 16.457 -2.653 -11.682 1.00 67.56 96 PHE A O 1
ATOM 804 N N . VAL A 1 97 ? 16.975 -1.289 -13.385 1.00 67.25 97 VAL A N 1
ATOM 805 C CA . VAL A 1 97 ? 18.417 -1.577 -13.377 1.00 67.25 97 VAL A CA 1
ATOM 806 C C . VAL A 1 97 ? 19.068 -1.194 -12.042 1.00 67.25 97 VAL A C 1
ATOM 808 O O . VAL A 1 97 ? 19.901 -1.938 -11.536 1.00 67.25 97 VAL A O 1
ATOM 811 N N . GLY A 1 98 ? 18.682 -0.072 -11.427 1.00 69.69 98 GLY A N 1
ATOM 812 C CA . GLY A 1 98 ? 19.191 0.354 -10.120 1.00 69.69 98 GLY A CA 1
ATOM 813 C C . GLY A 1 98 ? 18.813 -0.593 -8.974 1.00 69.69 98 GLY A C 1
ATOM 814 O O . GLY A 1 98 ? 19.674 -0.964 -8.178 1.00 69.69 98 GLY A O 1
ATOM 815 N N . LYS A 1 99 ? 17.550 -1.033 -8.910 1.00 68.00 99 LYS A N 1
ATOM 816 C CA . LYS A 1 99 ? 17.040 -1.970 -7.888 1.00 68.00 99 LYS A CA 1
ATOM 817 C C . LYS A 1 99 ? 17.567 -3.392 -8.093 1.00 68.00 99 LYS A C 1
ATOM 819 O O . LYS A 1 99 ? 17.839 -4.093 -7.123 1.00 68.00 99 LYS A O 1
ATOM 824 N N . HIS A 1 100 ? 17.762 -3.794 -9.347 1.00 66.06 100 HIS A N 1
ATOM 825 C CA . HIS A 1 100 ? 18.263 -5.113 -9.736 1.00 66.06 100 HIS A CA 1
ATOM 826 C C . HIS A 1 100 ? 19.751 -5.110 -10.101 1.00 66.06 100 HIS A C 1
ATOM 828 O O . HIS A 1 100 ? 20.232 -6.066 -10.701 1.00 66.06 100 HIS A O 1
ATOM 834 N N . LYS A 1 101 ? 20.519 -4.085 -9.711 1.00 61.47 101 LYS A N 1
ATOM 835 C CA . LYS A 1 101 ? 21.948 -3.973 -10.054 1.00 61.47 101 LYS A CA 1
ATOM 836 C C . LYS A 1 101 ? 22.748 -5.200 -9.594 1.00 61.47 101 LYS A C 1
ATOM 838 O O . LYS A 1 101 ? 23.615 -5.679 -10.313 1.00 61.47 101 LYS A O 1
ATOM 843 N N . TRP A 1 102 ? 22.375 -5.765 -8.444 1.00 54.16 102 TRP A N 1
ATOM 844 C CA . TRP A 1 102 ? 22.860 -7.056 -7.933 1.00 54.16 102 TRP A CA 1
ATOM 845 C C . TRP A 1 102 ? 22.583 -8.218 -8.903 1.00 54.16 102 TRP A C 1
ATOM 847 O O . TRP A 1 102 ? 23.463 -9.034 -9.164 1.00 54.16 102 TRP A O 1
ATOM 857 N N . PHE A 1 103 ? 21.376 -8.280 -9.477 1.00 55.16 103 PHE A N 1
ATOM 858 C CA . PHE A 1 103 ? 20.991 -9.335 -10.416 1.00 55.16 103 PHE A CA 1
ATOM 859 C C . PHE A 1 103 ? 21.731 -9.162 -11.731 1.00 55.16 103 PHE A C 1
ATOM 861 O O . PHE A 1 103 ? 22.106 -10.155 -12.331 1.00 55.16 103 PHE A O 1
ATOM 868 N N . PHE A 1 104 ? 21.998 -7.921 -12.138 1.00 50.34 104 PHE A N 1
ATOM 869 C CA . PHE A 1 104 ? 22.833 -7.621 -13.292 1.00 50.34 104 PHE A CA 1
ATOM 870 C C . PHE A 1 104 ? 24.273 -8.084 -13.110 1.00 50.34 104 PHE A C 1
ATOM 872 O O . PHE A 1 104 ? 24.818 -8.630 -14.054 1.00 50.34 104 PHE A O 1
ATOM 879 N N . VAL A 1 105 ? 24.870 -7.941 -11.923 1.00 54.59 105 VAL A N 1
ATOM 880 C CA . VAL A 1 105 ? 26.219 -8.473 -11.653 1.00 54.59 105 VAL A CA 1
ATOM 881 C C . VAL A 1 105 ? 26.231 -10.002 -11.746 1.00 54.59 105 VAL A C 1
ATOM 883 O O . VAL A 1 105 ? 27.119 -10.577 -12.368 1.00 54.59 105 VAL A O 1
ATOM 886 N N . ILE A 1 106 ? 25.219 -10.680 -11.198 1.00 52.28 106 ILE 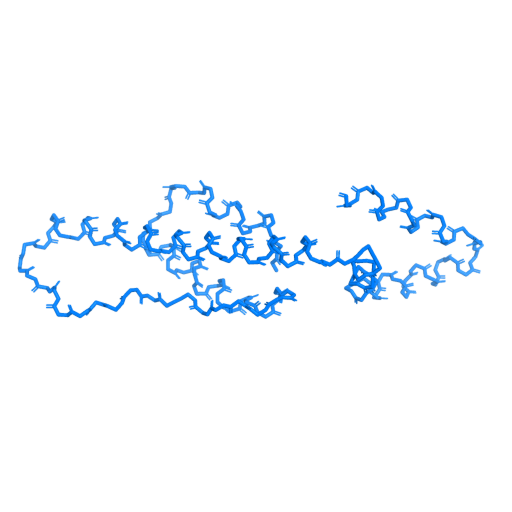A N 1
ATOM 887 C CA . ILE A 1 106 ? 25.111 -12.145 -11.298 1.00 52.28 106 ILE A CA 1
ATOM 888 C C . ILE A 1 106 ? 24.839 -12.571 -12.749 1.00 52.28 106 ILE A C 1
ATOM 890 O O . ILE A 1 106 ? 25.485 -13.482 -13.261 1.00 52.28 106 ILE A O 1
ATOM 894 N N . ALA A 1 107 ? 23.936 -11.878 -13.442 1.00 50.59 107 ALA A N 1
ATOM 895 C CA . ALA A 1 107 ? 23.574 -12.160 -14.821 1.00 50.59 107 ALA A CA 1
ATOM 896 C C . ALA A 1 107 ? 24.743 -11.900 -15.772 1.00 50.59 107 ALA A C 1
ATOM 898 O O . ALA A 1 107 ? 25.013 -12.765 -16.584 1.00 50.59 107 ALA A O 1
ATOM 899 N N . THR A 1 108 ? 25.509 -10.812 -15.662 1.00 49.78 108 THR A N 1
ATOM 900 C CA . THR A 1 108 ? 26.706 -10.602 -16.500 1.00 49.78 108 THR A CA 1
ATOM 901 C C . THR A 1 108 ? 27.799 -11.626 -16.218 1.00 49.78 108 THR A C 1
ATOM 903 O O . THR A 1 108 ? 28.499 -12.019 -17.144 1.00 49.78 108 THR A O 1
ATOM 906 N N . THR A 1 109 ? 27.900 -12.141 -14.990 1.00 50.16 109 THR A N 1
ATOM 907 C CA . THR A 1 109 ? 28.816 -13.252 -14.678 1.00 50.16 109 THR A CA 1
ATOM 908 C C . THR A 1 109 ? 28.396 -14.552 -15.386 1.00 50.16 109 THR A C 1
ATOM 910 O O . THR A 1 109 ? 29.246 -15.324 -15.823 1.00 50.16 109 THR A O 1
ATOM 913 N N . VAL A 1 110 ? 27.089 -14.781 -15.567 1.00 48.59 110 VAL A N 1
ATOM 914 C CA . VAL A 1 110 ? 26.539 -15.931 -16.315 1.00 48.59 110 VAL A CA 1
ATOM 915 C C . VAL A 1 110 ? 26.531 -15.685 -17.838 1.00 48.59 110 VAL A C 1
ATOM 917 O O . VAL A 1 110 ? 26.785 -16.600 -18.618 1.00 48.59 110 VAL A O 1
ATOM 920 N N . ILE A 1 111 ? 26.289 -14.445 -18.267 1.00 45.41 111 ILE A N 1
ATOM 921 C CA . ILE A 1 111 ? 26.069 -13.994 -19.652 1.00 45.41 111 ILE A CA 1
ATOM 922 C C . ILE A 1 111 ? 27.372 -13.550 -20.333 1.00 45.41 111 ILE A C 1
ATOM 924 O O . ILE A 1 111 ? 27.420 -13.485 -21.553 1.00 45.41 111 ILE A O 1
ATOM 928 N N . ALA A 1 112 ? 28.494 -13.389 -19.624 1.00 44.69 112 ALA A N 1
ATOM 929 C CA . ALA A 1 112 ? 29.817 -13.332 -20.262 1.00 44.69 112 ALA A CA 1
ATOM 930 C C . ALA A 1 112 ? 30.116 -14.581 -21.130 1.00 44.69 112 ALA A C 1
ATOM 932 O O . ALA A 1 112 ? 31.060 -14.582 -21.914 1.00 44.69 112 ALA A O 1
ATOM 933 N N . LYS A 1 113 ? 29.282 -15.629 -21.034 1.00 47.22 113 LYS A N 1
ATOM 934 C CA . LYS A 1 113 ? 29.268 -16.784 -21.936 1.00 47.22 113 LYS A CA 1
ATOM 935 C C . LYS A 1 113 ? 28.293 -16.688 -23.128 1.00 47.22 113 LYS A C 1
ATOM 937 O O . LYS A 1 113 ? 28.365 -17.551 -23.996 1.00 47.22 113 LYS A O 1
ATOM 942 N N . SER A 1 114 ? 27.424 -15.675 -23.226 1.00 41.34 114 SER A N 1
ATOM 943 C CA . SER A 1 114 ? 26.333 -15.621 -24.218 1.00 41.34 114 SER A CA 1
ATOM 944 C C . SER A 1 114 ? 25.928 -14.180 -24.590 1.00 41.34 114 SER A C 1
ATOM 946 O O . SER A 1 114 ? 25.404 -13.450 -23.764 1.00 41.34 114 SER A O 1
ATOM 948 N N . TYR A 1 115 ? 26.060 -13.772 -25.855 1.00 49.81 115 TYR A N 1
ATOM 949 C CA . TYR A 1 115 ? 25.770 -12.419 -26.390 1.00 49.81 115 TYR A CA 1
ATOM 950 C C . TYR A 1 115 ? 24.287 -11.934 -26.333 1.00 49.81 115 TYR A C 1
ATOM 952 O O . TYR A 1 115 ? 23.933 -10.945 -26.967 1.00 49.81 115 TYR A O 1
ATOM 960 N N . VAL A 1 116 ? 23.397 -12.583 -25.574 1.00 49.75 116 VAL A N 1
ATOM 961 C CA . VAL A 1 116 ? 21.921 -12.422 -25.646 1.00 49.75 116 VAL A CA 1
ATOM 962 C C . VAL A 1 116 ? 21.372 -11.519 -24.524 1.00 49.75 116 VAL A C 1
ATOM 964 O O . VAL A 1 116 ? 20.294 -11.742 -23.983 1.00 49.75 116 VAL A O 1
ATOM 967 N N . ALA A 1 117 ? 22.137 -10.520 -24.083 1.00 49.28 117 ALA A N 1
ATOM 968 C CA . ALA A 1 117 ? 21.789 -9.764 -22.876 1.00 49.28 117 ALA A CA 1
ATOM 969 C C . ALA A 1 117 ? 20.714 -8.690 -23.112 1.00 49.28 117 ALA A C 1
ATOM 971 O O . ALA A 1 117 ? 19.821 -8.529 -22.286 1.00 49.28 117 ALA A O 1
ATOM 972 N N . TYR A 1 118 ? 20.795 -7.944 -24.217 1.00 48.12 118 TYR A N 1
ATOM 973 C CA . TYR A 1 118 ? 19.994 -6.728 -24.397 1.00 48.12 118 TYR A CA 1
ATOM 974 C C . TYR A 1 118 ? 18.518 -7.005 -24.739 1.00 48.12 118 TYR A C 1
ATOM 976 O O . TYR A 1 118 ? 17.643 -6.444 -24.081 1.00 48.12 118 TYR A O 1
ATOM 984 N N . ASP A 1 119 ? 18.226 -7.933 -25.659 1.00 55.34 119 ASP A N 1
ATOM 985 C CA . ASP A 1 119 ? 16.841 -8.279 -26.042 1.00 55.34 119 ASP A CA 1
ATOM 986 C C . ASP A 1 119 ? 16.026 -8.874 -24.887 1.00 55.34 119 ASP A C 1
ATOM 988 O O . ASP A 1 119 ? 14.831 -8.618 -24.738 1.00 55.34 119 ASP A O 1
ATOM 992 N N . VAL A 1 120 ? 16.670 -9.659 -24.019 1.00 53.78 120 VAL A N 1
ATOM 993 C CA . VAL A 1 120 ? 15.999 -10.281 -22.869 1.00 53.78 120 VAL A CA 1
ATOM 994 C C . VAL A 1 120 ? 15.570 -9.221 -21.856 1.00 53.78 120 VAL A C 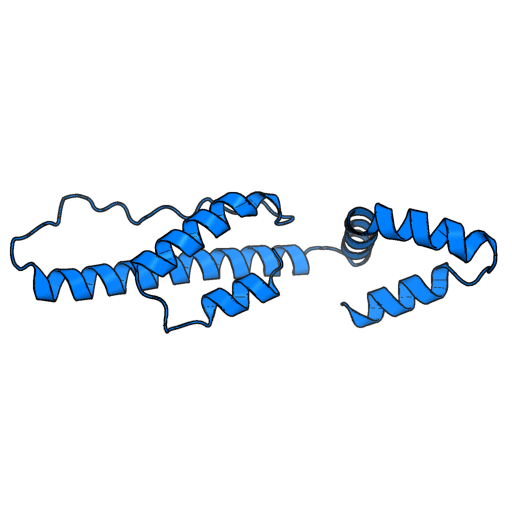1
ATOM 996 O O . VAL A 1 120 ? 14.511 -9.350 -21.240 1.00 53.78 120 VAL A O 1
ATOM 999 N N . ILE A 1 121 ? 16.359 -8.155 -21.706 1.00 52.75 121 ILE A N 1
ATOM 1000 C CA . ILE A 1 121 ? 16.052 -7.046 -20.802 1.00 52.75 121 ILE A CA 1
ATOM 1001 C C . ILE A 1 121 ? 14.885 -6.223 -21.350 1.00 52.75 121 ILE A C 1
ATOM 1003 O O . ILE A 1 121 ? 13.954 -5.945 -20.595 1.00 52.75 121 ILE A O 1
ATOM 1007 N N . GLU A 1 122 ? 14.876 -5.887 -22.644 1.00 53.50 122 GLU A N 1
ATOM 1008 C CA . GLU A 1 122 ? 13.716 -5.212 -23.247 1.00 53.50 122 GLU A CA 1
ATOM 1009 C C . GLU A 1 122 ? 12.447 -6.069 -23.150 1.00 53.50 122 GLU A C 1
ATOM 1011 O O . GLU A 1 122 ? 11.391 -5.566 -22.757 1.00 53.50 122 GLU A O 1
ATOM 1016 N N . GLY A 1 123 ? 12.551 -7.380 -23.392 1.00 57.78 123 GLY A N 1
ATOM 1017 C CA . GLY A 1 123 ? 11.427 -8.310 -23.278 1.00 57.78 123 GLY A CA 1
ATOM 1018 C C . GLY A 1 123 ? 10.879 -8.465 -21.854 1.00 57.78 123 GLY A C 1
ATOM 1019 O O . GLY A 1 123 ? 9.670 -8.618 -21.669 1.00 57.78 123 GLY A O 1
ATOM 1020 N N . TRP A 1 124 ? 11.734 -8.399 -20.829 1.00 50.34 124 TRP A N 1
ATOM 1021 C CA . TRP A 1 124 ? 11.298 -8.414 -19.428 1.00 50.34 124 TRP A CA 1
ATOM 1022 C C . TRP A 1 124 ? 10.649 -7.096 -19.008 1.00 50.34 124 TRP A C 1
ATOM 1024 O O . TRP A 1 124 ? 9.630 -7.107 -18.320 1.00 50.34 124 TRP A O 1
ATOM 1034 N N . ILE A 1 125 ? 11.194 -5.964 -19.456 1.00 50.66 125 ILE A N 1
ATOM 1035 C CA . ILE A 1 125 ? 10.642 -4.639 -19.155 1.00 50.66 125 ILE A CA 1
ATOM 1036 C C . ILE A 1 125 ? 9.283 -4.4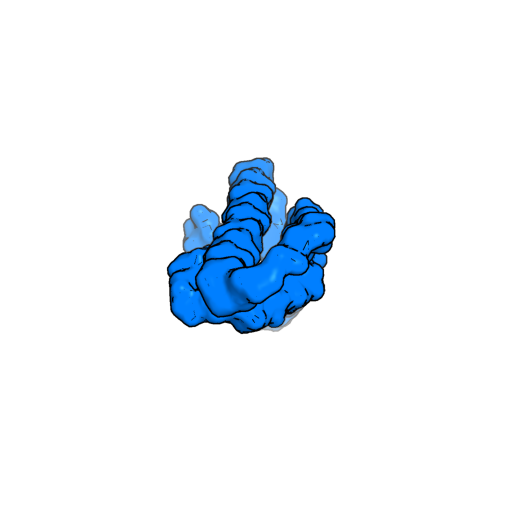53 -19.842 1.00 50.66 125 ILE A C 1
ATOM 1038 O O . ILE A 1 125 ? 8.358 -3.935 -19.220 1.00 50.66 125 ILE A O 1
ATOM 1042 N N . SER A 1 126 ? 9.119 -4.962 -21.066 1.00 57.84 126 SER A N 1
ATOM 1043 C CA . SER A 1 126 ? 7.843 -4.953 -21.795 1.00 57.84 126 SER A CA 1
ATOM 1044 C C . SER A 1 126 ? 6.733 -5.783 -21.138 1.00 57.84 126 SER A C 1
ATOM 1046 O O . SER A 1 126 ? 5.576 -5.611 -21.503 1.00 57.84 126 SER A O 1
ATOM 1048 N N . LYS A 1 127 ? 7.057 -6.714 -20.233 1.00 54.38 127 LYS A N 1
ATOM 1049 C CA . LYS A 1 127 ? 6.061 -7.531 -19.517 1.00 54.38 127 LYS A CA 1
ATOM 1050 C C . LYS A 1 127 ? 5.660 -6.953 -18.160 1.00 54.38 127 LYS A C 1
ATOM 1052 O O . LYS A 1 127 ? 4.705 -7.442 -17.565 1.00 54.38 127 LYS A O 1
ATOM 1057 N N . ILE A 1 128 ? 6.420 -5.987 -17.646 1.00 50.53 128 ILE A N 1
ATOM 1058 C CA . ILE A 1 128 ? 6.231 -5.403 -16.310 1.00 50.53 128 ILE A CA 1
ATOM 1059 C C . ILE A 1 128 ? 5.569 -4.015 -16.385 1.00 50.53 128 ILE A C 1
ATOM 1061 O O . ILE A 1 128 ? 4.924 -3.613 -15.417 1.00 50.53 128 ILE A O 1
ATOM 1065 N N . VAL A 1 129 ? 5.716 -3.295 -17.506 1.00 39.81 129 VAL A N 1
ATOM 1066 C CA . VAL A 1 129 ? 5.015 -2.027 -17.807 1.00 39.81 129 VAL A CA 1
ATOM 1067 C C . VAL A 1 129 ? 3.752 -2.306 -18.605 1.00 39.81 129 VAL A C 1
ATOM 1069 O O . VAL A 1 129 ? 2.730 -1.661 -18.289 1.00 39.81 129 VAL A O 1
#

pLDDT: mean 70.51, std 14.97, range [39.81, 90.62]

Foldseek 3Di:
DDLVVLVVVLPDPPDWLVRLVVVLVVCQVCQVVQPDRQDRLDQPPPPDPDDPPPPVVVVVVRVVSNVSSSVSSVVVSVRSVVVVVPDDLVRLLVVVCVVCVVVVVVVCVVCVVPPPPPVVSVVVSVVVD